Protein AF-A0A6C0BST0-F1 (afdb_monomer_lite)

Organism: NCBI:txid1070528

pLDDT: mean 83.52, std 11.61, range [51.31, 98.25]

Structure (mmCIF, N/CA/C/O backbone):
data_AF-A0A6C0BST0-F1
#
_entry.id   AF-A0A6C0BST0-F1
#
loop_
_atom_site.group_PDB
_atom_site.id
_atom_site.type_symbol
_atom_site.label_atom_id
_atom_site.label_alt_id
_atom_site.label_comp_id
_atom_site.label_asym_id
_atom_site.label_entity_id
_atom_site.label_seq_id
_atom_site.pdbx_PDB_ins_code
_atom_site.Cartn_x
_atom_site.Cartn_y
_atom_site.Cartn_z
_atom_site.occupancy
_atom_site.B_iso_or_equiv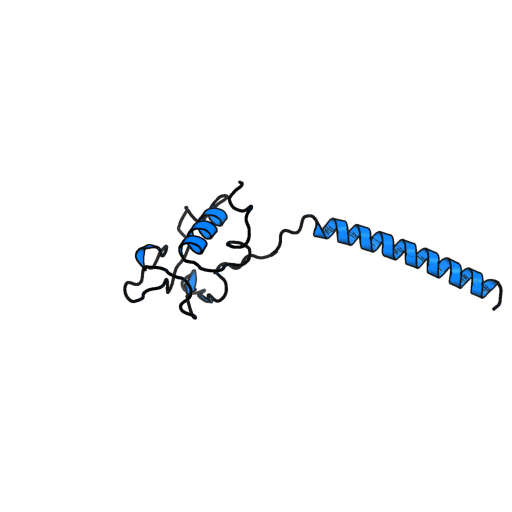
_atom_site.auth_seq_id
_atom_site.auth_comp_id
_atom_site.auth_asym_id
_atom_site.auth_atom_id
_atom_site.pdbx_PDB_model_num
ATOM 1 N N . MET A 1 1 ? -42.349 -12.231 40.648 1.00 60.19 1 MET A N 1
ATOM 2 C CA . MET A 1 1 ? -40.893 -12.020 40.811 1.00 60.19 1 MET A CA 1
ATOM 3 C C . MET A 1 1 ? -40.695 -11.201 42.071 1.00 60.19 1 MET A C 1
ATOM 5 O O . MET A 1 1 ? -41.381 -10.200 42.209 1.00 60.19 1 MET A O 1
ATOM 9 N N . ASP A 1 2 ? -39.825 -11.633 42.983 1.00 81.94 2 ASP A N 1
ATOM 10 C CA . ASP A 1 2 ? -39.526 -10.884 44.213 1.00 81.94 2 ASP A CA 1
ATOM 11 C C . ASP A 1 2 ? -38.920 -9.518 43.875 1.00 81.94 2 ASP A C 1
ATOM 13 O O . ASP A 1 2 ? -38.112 -9.423 42.946 1.00 81.94 2 ASP A O 1
ATOM 17 N N . SER A 1 3 ? -39.260 -8.476 44.640 1.00 83.69 3 SER A N 1
ATOM 18 C CA . SER A 1 3 ? -38.788 -7.100 44.408 1.00 83.69 3 SER A CA 1
ATOM 19 C C . SER A 1 3 ? -37.262 -7.013 44.288 1.00 83.69 3 SER A C 1
ATOM 21 O O . SER A 1 3 ? -36.746 -6.274 43.455 1.00 83.69 3 SER A O 1
ATOM 23 N N . PHE A 1 4 ? -36.537 -7.853 45.034 1.00 87.50 4 PHE A N 1
ATOM 24 C CA . PHE A 1 4 ? -35.082 -7.980 44.951 1.00 87.50 4 PHE A CA 1
ATOM 25 C C . PHE A 1 4 ? -34.589 -8.394 43.554 1.00 87.50 4 PHE A C 1
ATOM 27 O O . PHE A 1 4 ? -33.674 -7.783 43.006 1.00 87.50 4 PHE A O 1
ATOM 34 N N . LYS A 1 5 ? -35.222 -9.400 42.938 1.00 89.12 5 LYS A N 1
ATOM 35 C CA . LYS A 1 5 ? -34.829 -9.913 41.614 1.00 89.12 5 LYS A CA 1
ATOM 36 C C . LYS A 1 5 ? -35.079 -8.875 40.520 1.00 89.12 5 LYS A C 1
ATOM 38 O O . LYS A 1 5 ? -34.275 -8.752 39.602 1.00 89.12 5 LYS A O 1
ATOM 43 N N . TYR A 1 6 ? -36.164 -8.108 40.640 1.00 91.31 6 TYR A N 1
ATOM 44 C CA . TYR A 1 6 ? -36.491 -7.038 39.697 1.00 91.31 6 TYR A CA 1
ATOM 45 C C . TYR A 1 6 ? -35.477 -5.887 39.762 1.00 91.31 6 TYR A C 1
ATOM 47 O O . TYR A 1 6 ? -35.019 -5.417 38.724 1.00 91.31 6 TYR A O 1
ATOM 55 N N . SER A 1 7 ? -35.062 -5.481 40.968 1.00 92.31 7 SER A N 1
ATOM 56 C CA . SER A 1 7 ? -34.032 -4.451 41.144 1.00 92.31 7 SER A CA 1
ATOM 57 C C . SER A 1 7 ? -32.691 -4.857 40.534 1.00 92.31 7 SER A C 1
ATOM 59 O O . SER A 1 7 ? -32.078 -4.048 39.843 1.00 92.31 7 SER A O 1
ATOM 61 N N . VAL A 1 8 ? -32.260 -6.106 40.740 1.00 94.81 8 VAL A N 1
ATOM 62 C CA . VAL A 1 8 ? -31.001 -6.625 40.174 1.00 94.81 8 VAL A CA 1
ATOM 63 C C . VAL A 1 8 ? -31.066 -6.714 38.647 1.00 94.81 8 VAL A C 1
ATOM 65 O O . VAL A 1 8 ? -30.114 -6.347 37.964 1.00 94.81 8 VAL A O 1
ATOM 68 N N . LEU A 1 9 ? -32.195 -7.169 38.093 1.00 94.62 9 LEU A N 1
ATOM 69 C CA . LEU A 1 9 ? -32.375 -7.250 36.643 1.00 94.62 9 LEU A CA 1
ATOM 70 C C . LEU A 1 9 ? -32.339 -5.858 35.997 1.00 94.62 9 LEU A C 1
ATOM 72 O O . LEU A 1 9 ? -31.674 -5.663 34.982 1.00 94.62 9 LEU A O 1
ATOM 76 N N . TYR A 1 10 ? -33.020 -4.884 36.603 1.00 95.12 10 TYR A N 1
ATOM 77 C CA . TYR A 1 10 ? -33.060 -3.515 36.100 1.00 95.12 10 TYR A CA 1
ATOM 78 C C . TYR A 1 10 ? -31.674 -2.855 36.113 1.00 95.12 10 TYR A C 1
ATOM 80 O O . TYR A 1 10 ? -31.258 -2.280 35.107 1.00 95.12 10 TYR A O 1
ATOM 88 N N . THR A 1 11 ? -30.919 -2.977 37.211 1.00 96.19 11 THR A N 1
ATOM 89 C CA . THR A 1 11 ? -29.569 -2.397 37.296 1.00 96.19 11 THR A CA 1
ATOM 90 C C . THR A 1 11 ? -28.596 -3.050 36.319 1.00 96.19 11 THR A C 1
ATOM 92 O O . THR A 1 11 ? -27.818 -2.340 35.682 1.00 96.19 11 THR A O 1
ATOM 95 N N . ALA A 1 12 ? -28.671 -4.371 36.131 1.00 96.44 12 ALA A N 1
ATOM 96 C CA . ALA A 1 12 ? -27.843 -5.082 35.159 1.00 96.44 12 ALA A CA 1
ATOM 97 C C . ALA A 1 12 ? -28.075 -4.585 33.721 1.00 96.44 12 ALA A C 1
ATOM 99 O O . ALA A 1 12 ? -27.113 -4.371 32.984 1.00 96.44 12 ALA A O 1
ATOM 100 N N . ILE A 1 13 ? -29.333 -4.340 33.336 1.00 97.38 13 ILE A N 1
ATOM 101 C CA . ILE A 1 13 ? -29.678 -3.807 32.009 1.00 97.38 13 ILE A CA 1
ATOM 102 C C . ILE A 1 13 ? -29.108 -2.397 31.820 1.00 97.38 13 ILE A C 1
ATOM 104 O O . ILE A 1 13 ? -28.515 -2.110 30.783 1.00 97.38 13 ILE A O 1
ATOM 108 N N . VAL A 1 14 ? -29.236 -1.524 32.823 1.00 97.56 14 VAL A N 1
ATOM 109 C CA . VAL A 1 14 ? -28.701 -0.154 32.749 1.00 97.56 14 VAL A CA 1
ATOM 110 C C . VAL A 1 14 ? -27.178 -0.163 32.589 1.00 97.56 14 VAL A C 1
ATOM 112 O O . VAL A 1 14 ? -26.649 0.531 31.722 1.00 97.56 14 VAL A O 1
ATOM 115 N N . ILE A 1 15 ? -26.472 -0.984 33.373 1.00 97.31 15 ILE A N 1
ATOM 116 C CA . ILE A 1 15 ? -25.011 -1.121 33.280 1.00 97.31 15 ILE A CA 1
ATOM 117 C C . ILE A 1 15 ? -24.603 -1.645 31.899 1.00 97.31 15 ILE A C 1
ATOM 119 O O . ILE A 1 15 ? -23.666 -1.119 31.296 1.00 97.31 15 ILE A O 1
ATOM 123 N N . LEU A 1 16 ? -25.324 -2.637 31.372 1.00 97.56 16 LEU A N 1
ATOM 124 C CA . LEU A 1 16 ? -25.064 -3.190 30.046 1.00 97.56 16 LEU A CA 1
ATOM 125 C C . LEU A 1 16 ? -25.211 -2.129 28.947 1.00 97.56 16 LEU A C 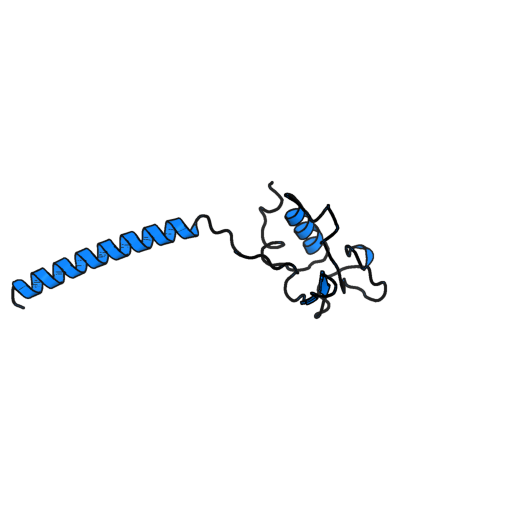1
ATOM 127 O O . LEU A 1 16 ? -24.342 -2.021 28.085 1.00 97.56 16 LEU A O 1
ATOM 131 N N . ILE A 1 17 ? -26.269 -1.314 28.993 1.00 98.25 17 ILE A N 1
ATOM 132 C CA . ILE A 1 17 ? -26.491 -0.236 28.017 1.00 98.25 17 ILE A CA 1
ATOM 133 C C . ILE A 1 17 ? -25.339 0.776 28.060 1.00 98.25 17 ILE A C 1
ATOM 135 O O . ILE A 1 17 ? -24.805 1.140 27.012 1.00 98.25 17 ILE A O 1
ATOM 139 N N . ILE A 1 18 ? -24.910 1.193 29.256 1.00 98.00 18 ILE A N 1
ATOM 140 C CA . ILE A 1 18 ? -23.790 2.132 29.419 1.00 98.00 18 ILE A CA 1
ATOM 141 C C . ILE A 1 18 ? -22.495 1.536 28.850 1.00 98.00 18 ILE A C 1
ATOM 143 O O . ILE A 1 18 ? -21.783 2.216 28.110 1.00 98.00 18 ILE A O 1
ATOM 147 N N . ALA A 1 19 ? -22.207 0.263 29.137 1.00 97.69 19 ALA A N 1
ATOM 148 C CA . ALA A 1 19 ? -21.019 -0.415 28.623 1.00 97.69 19 ALA A CA 1
ATOM 149 C C . ALA A 1 19 ? -21.001 -0.466 27.084 1.00 97.69 19 ALA A C 1
ATOM 151 O O . ALA A 1 19 ? -19.975 -0.167 26.471 1.00 97.69 19 ALA A O 1
ATOM 152 N N . LEU A 1 20 ? -22.138 -0.774 26.450 1.00 96.88 20 LEU A N 1
ATOM 153 C CA . LEU A 1 20 ? -22.251 -0.808 24.987 1.00 96.88 20 LEU A CA 1
ATOM 154 C C . LEU A 1 20 ? -22.047 0.572 24.351 1.00 96.88 20 LEU A C 1
ATOM 156 O O . LEU A 1 20 ? -21.388 0.669 23.316 1.00 96.88 20 LEU A O 1
ATOM 160 N N . ILE A 1 21 ? -22.557 1.641 24.974 1.00 97.62 21 ILE A N 1
ATOM 161 C CA . ILE A 1 21 ? -22.343 3.016 24.498 1.00 97.62 21 ILE A CA 1
ATOM 162 C C . ILE A 1 21 ? -20.851 3.361 24.521 1.00 97.62 21 ILE A C 1
ATOM 164 O O . ILE A 1 21 ? -20.327 3.859 23.525 1.00 97.62 21 ILE A O 1
ATOM 168 N N . VAL A 1 22 ? -20.150 3.063 25.621 1.00 97.06 22 VAL A N 1
ATOM 169 C CA . VAL A 1 22 ? -18.709 3.341 25.745 1.00 97.06 22 VAL A CA 1
ATOM 170 C C . VAL A 1 22 ? -17.913 2.581 24.684 1.00 97.06 22 VAL A C 1
ATOM 172 O O . VAL A 1 22 ? -17.128 3.196 23.966 1.00 97.06 22 VAL A O 1
ATOM 175 N N . ILE A 1 23 ? -18.161 1.277 24.522 1.00 96.44 23 ILE A N 1
ATOM 176 C CA . ILE A 1 23 ? -17.486 0.453 23.506 1.00 96.44 23 ILE A CA 1
ATOM 177 C C . ILE A 1 23 ? -17.750 1.002 22.096 1.00 96.44 23 ILE A C 1
ATOM 179 O O . ILE A 1 23 ? -16.820 1.130 21.300 1.00 96.44 23 ILE A O 1
ATOM 183 N N . GLY A 1 24 ? -18.996 1.382 21.793 1.00 94.94 24 GLY A N 1
ATOM 184 C CA . GLY A 1 24 ? -19.362 1.954 20.497 1.00 94.94 24 GLY A CA 1
ATOM 185 C C . GLY A 1 24 ? -18.625 3.261 20.190 1.00 94.94 24 GLY A C 1
ATOM 186 O O . GLY A 1 24 ? -18.128 3.447 19.077 1.00 94.94 24 GLY A O 1
ATOM 187 N N . LEU A 1 25 ? -18.495 4.149 21.180 1.00 93.81 25 LEU A N 1
ATOM 188 C CA . LEU A 1 25 ? -17.737 5.395 21.037 1.00 93.81 25 LEU A CA 1
ATOM 189 C C . LEU A 1 25 ? -16.235 5.136 20.861 1.00 93.81 25 LEU A C 1
ATOM 191 O O . LEU A 1 25 ? -15.608 5.765 20.006 1.00 93.81 25 LEU A O 1
ATOM 195 N N . SER A 1 26 ? -15.667 4.190 21.614 1.00 91.81 26 SER A N 1
ATOM 196 C CA . SER A 1 26 ? -14.258 3.806 21.487 1.00 91.81 26 SER A CA 1
ATOM 197 C C . SER A 1 26 ? -13.938 3.263 20.095 1.00 91.81 26 SER A C 1
ATOM 199 O O . SER A 1 26 ? -12.995 3.739 19.467 1.00 91.81 26 SER A O 1
ATOM 201 N N . ILE A 1 27 ? -14.756 2.346 19.567 1.00 90.38 27 ILE A N 1
ATOM 202 C CA . ILE A 1 27 ? -14.556 1.787 18.220 1.00 90.38 27 ILE A CA 1
ATOM 203 C C . ILE A 1 27 ? -14.674 2.882 17.158 1.00 90.38 27 ILE A C 1
ATOM 205 O O . ILE A 1 27 ? -13.827 2.963 16.271 1.00 90.38 27 ILE A O 1
ATOM 209 N N . ARG A 1 28 ? -15.677 3.767 17.261 1.00 87.75 28 ARG A N 1
ATOM 210 C CA . ARG A 1 28 ? -15.859 4.877 16.311 1.00 87.75 28 ARG A CA 1
ATOM 211 C C . ARG A 1 28 ? -14.635 5.796 16.246 1.00 87.75 28 ARG A C 1
ATOM 213 O O . ARG A 1 28 ? -14.284 6.258 15.163 1.00 87.75 28 ARG A O 1
ATOM 220 N N . SER A 1 29 ? -14.000 6.059 17.386 1.00 85.00 29 SER A N 1
ATOM 221 C CA . SER A 1 29 ? -12.778 6.868 17.460 1.00 85.00 29 SER A CA 1
ATOM 222 C C . SER A 1 29 ? -11.579 6.169 16.810 1.00 85.00 29 SER A C 1
ATOM 224 O O . SER A 1 29 ? -10.777 6.808 16.137 1.00 85.00 29 SER A O 1
ATOM 226 N N . SER A 1 30 ? -11.477 4.846 16.951 1.00 80.50 30 SER A N 1
ATOM 227 C CA . SER A 1 30 ? -10.359 4.070 16.402 1.00 80.50 30 SER A CA 1
ATOM 228 C C . SER A 1 30 ? -10.410 3.874 14.883 1.00 80.50 30 SER A C 1
ATOM 230 O O . SER A 1 3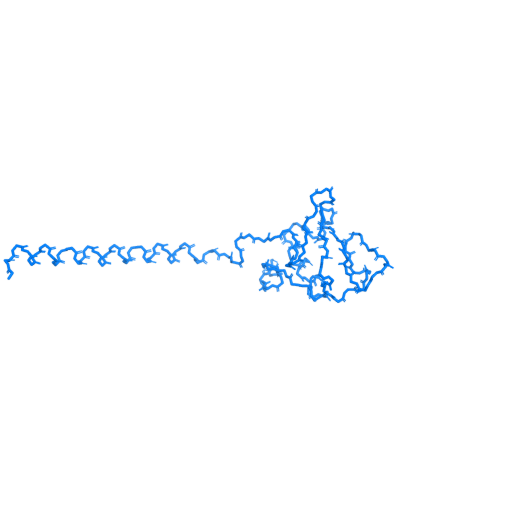0 ? -9.367 3.656 14.276 1.00 80.50 30 SER A O 1
ATOM 232 N N . ILE A 1 31 ? -11.589 3.947 14.255 1.00 77.19 31 ILE A N 1
ATOM 233 C CA . ILE A 1 31 ? -11.740 3.699 12.809 1.00 77.19 31 ILE A CA 1
ATOM 234 C C . ILE A 1 31 ? -11.641 4.959 11.936 1.00 77.19 31 ILE A C 1
ATOM 236 O O . ILE A 1 31 ? -11.443 4.834 10.733 1.00 77.19 31 ILE A O 1
ATOM 240 N N . SER A 1 32 ? -11.773 6.170 12.493 1.00 66.31 32 SER A N 1
ATOM 241 C CA . SER A 1 32 ? -11.842 7.408 11.690 1.00 66.31 32 SER A CA 1
ATOM 242 C C . SER A 1 32 ? -10.506 7.830 11.068 1.00 66.31 32 SER A C 1
ATOM 244 O O . SER A 1 32 ? -10.491 8.546 10.071 1.00 66.31 32 SER A O 1
ATOM 246 N N . SER A 1 33 ? -9.388 7.384 11.638 1.00 65.56 33 SER A N 1
ATOM 247 C CA . SER A 1 33 ? -8.031 7.668 11.158 1.00 65.56 33 SER A CA 1
ATOM 248 C C . SER A 1 33 ? -7.394 6.496 10.405 1.00 65.56 33 SER A C 1
ATOM 250 O O . SER A 1 33 ? -6.308 6.642 9.840 1.00 65.56 33 SER A O 1
ATOM 252 N N . ALA A 1 34 ? -8.058 5.339 10.370 1.00 66.06 34 ALA A N 1
ATOM 253 C CA . ALA A 1 34 ? -7.557 4.153 9.695 1.00 66.06 34 ALA A CA 1
ATOM 254 C C . ALA A 1 34 ? -7.802 4.269 8.182 1.00 66.06 34 ALA A C 1
ATOM 256 O O . ALA A 1 34 ? -8.886 3.966 7.686 1.00 66.06 34 ALA A O 1
ATOM 257 N N . LYS A 1 35 ? -6.786 4.718 7.437 1.00 71.81 35 LYS A N 1
ATOM 258 C CA . LYS A 1 35 ? -6.799 4.675 5.969 1.00 71.81 35 LYS A CA 1
ATOM 259 C C . LYS A 1 35 ? -6.680 3.220 5.514 1.00 71.81 35 LYS A C 1
ATOM 261 O O . LYS A 1 35 ? -5.743 2.527 5.904 1.00 71.81 35 LYS A O 1
ATOM 266 N N . TRP A 1 36 ? -7.644 2.761 4.721 1.00 70.12 36 TRP A N 1
ATOM 267 C CA . TRP A 1 36 ? -7.661 1.407 4.173 1.00 70.12 36 TRP A CA 1
ATOM 268 C C . TRP A 1 36 ? -7.069 1.393 2.751 1.00 70.12 36 TRP A C 1
ATOM 270 O O . TRP A 1 36 ? -7.350 2.328 1.996 1.00 70.12 36 TRP A O 1
ATOM 280 N N . PRO A 1 37 ? -6.287 0.363 2.372 1.00 79.81 37 PRO A N 1
ATOM 281 C CA . PRO A 1 37 ? -5.833 -0.762 3.192 1.00 79.81 37 PRO A CA 1
ATOM 282 C C . PRO A 1 37 ? -4.708 -0.364 4.173 1.00 79.81 37 PRO A C 1
ATOM 284 O O . PRO A 1 37 ? -3.878 0.490 3.855 1.00 79.81 37 PRO A O 1
ATOM 287 N N . PRO A 1 38 ? -4.649 -0.978 5.375 1.00 77.06 38 PRO A N 1
ATOM 288 C CA . PRO A 1 38 ? -3.648 -0.644 6.397 1.00 77.06 38 PRO A CA 1
ATOM 289 C C . PRO A 1 38 ? -2.222 -1.036 5.989 1.00 77.06 38 PRO A C 1
ATOM 291 O O . PRO A 1 38 ? -1.251 -0.472 6.491 1.00 77.06 38 PRO A O 1
ATOM 294 N N . VAL A 1 39 ? -2.094 -2.006 5.083 1.00 82.06 39 VAL A N 1
ATOM 295 C CA . VAL A 1 39 ? -0.828 -2.447 4.507 1.00 82.06 39 VAL A CA 1
ATOM 296 C C . VAL A 1 39 ? -0.997 -2.454 2.999 1.00 82.06 39 VAL A C 1
ATOM 298 O O . VAL A 1 39 ? -1.921 -3.070 2.480 1.00 82.06 39 VAL A O 1
ATOM 301 N N . ILE A 1 40 ? -0.095 -1.763 2.313 1.00 86.81 40 ILE A N 1
ATOM 302 C CA . ILE A 1 40 ? -0.025 -1.746 0.856 1.00 86.81 40 ILE A CA 1
ATOM 303 C C . ILE A 1 40 ? 1.061 -2.741 0.467 1.00 86.81 40 ILE A C 1
ATOM 305 O O . ILE A 1 40 ? 2.189 -2.641 0.959 1.00 86.81 40 ILE A O 1
ATOM 309 N N . ALA A 1 41 ? 0.725 -3.709 -0.383 1.00 89.44 41 ALA A N 1
ATOM 310 C CA . ALA A 1 41 ? 1.691 -4.687 -0.863 1.00 89.44 41 ALA A CA 1
ATOM 311 C C . ALA A 1 41 ? 2.810 -4.006 -1.669 1.00 89.44 41 ALA A C 1
ATOM 313 O O . ALA A 1 41 ? 2.584 -2.995 -2.335 1.00 89.44 41 ALA A O 1
ATOM 314 N N . SER A 1 42 ? 4.019 -4.573 -1.639 1.00 90.19 42 SER A N 1
ATOM 315 C CA . SER A 1 42 ? 5.157 -4.064 -2.422 1.00 90.19 42 SER A CA 1
ATOM 316 C C . SER A 1 42 ? 4.941 -4.176 -3.932 1.00 90.19 42 SER A C 1
ATOM 318 O O . SER A 1 42 ? 5.525 -3.394 -4.682 1.00 90.19 42 SER A O 1
ATOM 320 N N . CYS A 1 43 ? 4.108 -5.131 -4.352 1.00 92.19 43 CYS A N 1
ATOM 321 C CA . CYS A 1 43 ? 3.742 -5.383 -5.739 1.00 92.19 43 CYS A CA 1
ATOM 322 C C . CYS A 1 43 ? 2.244 -5.161 -5.979 1.00 92.19 43 CYS A C 1
ATOM 324 O O . CYS A 1 43 ? 1.472 -5.228 -5.020 1.00 92.19 43 CYS A O 1
ATOM 326 N N . PRO A 1 44 ? 1.841 -4.957 -7.244 1.00 92.12 44 PRO A N 1
ATOM 327 C CA . PRO A 1 44 ? 0.443 -4.880 -7.636 1.00 92.12 44 PRO A CA 1
ATOM 328 C C . PRO A 1 44 ? -0.331 -6.174 -7.366 1.00 92.12 44 PRO A C 1
ATOM 330 O O . PRO A 1 44 ? 0.243 -7.234 -7.098 1.00 92.12 44 PRO A O 1
ATOM 333 N N . ASP A 1 45 ? -1.653 -6.093 -7.465 1.00 91.56 45 ASP A N 1
ATOM 334 C CA . ASP A 1 45 ? -2.529 -7.220 -7.171 1.00 91.56 45 ASP A CA 1
ATOM 335 C C . ASP A 1 45 ? -2.293 -8.344 -8.181 1.00 91.56 45 ASP A C 1
ATOM 337 O O . ASP A 1 45 ? -2.233 -8.103 -9.386 1.00 91.56 45 ASP A O 1
ATOM 341 N N . PHE A 1 46 ? -2.178 -9.580 -7.686 1.00 91.19 46 PHE A N 1
ATOM 342 C CA . PHE A 1 46 ? -1.876 -10.782 -8.480 1.00 91.19 46 PHE A CA 1
ATOM 343 C C . PHE A 1 46 ? -0.478 -10.824 -9.118 1.00 91.19 46 PHE A C 1
ATOM 345 O O . PHE A 1 46 ? -0.213 -11.680 -9.966 1.00 91.19 46 PHE A O 1
ATOM 352 N N . TRP A 1 47 ? 0.436 -9.963 -8.672 1.00 92.06 47 TRP A N 1
ATOM 353 C CA . TRP A 1 47 ? 1.860 -10.067 -8.975 1.00 92.06 47 TRP A CA 1
ATOM 354 C C . TRP A 1 47 ? 2.593 -10.810 -7.863 1.00 92.06 47 TRP A C 1
ATOM 356 O O . TRP A 1 47 ? 2.231 -10.738 -6.688 1.00 92.06 47 TRP A O 1
ATOM 366 N N . ARG A 1 48 ? 3.662 -11.520 -8.225 1.00 92.81 48 ARG A N 1
ATOM 367 C CA . ARG A 1 48 ? 4.499 -12.244 -7.266 1.00 92.81 48 ARG A CA 1
ATOM 368 C C . ARG A 1 48 ? 5.750 -11.436 -6.950 1.00 92.81 48 ARG A C 1
ATOM 370 O O . ARG A 1 48 ? 6.487 -11.075 -7.861 1.00 92.81 48 ARG A O 1
ATOM 377 N N . PHE A 1 49 ? 6.023 -11.207 -5.669 1.00 92.19 49 PHE A N 1
ATOM 378 C CA . PHE A 1 49 ? 7.313 -10.666 -5.247 1.00 92.19 49 PHE A CA 1
ATOM 379 C C . PHE A 1 49 ? 8.379 -11.769 -5.269 1.00 92.19 49 PHE A C 1
ATOM 381 O O . PHE A 1 49 ? 8.163 -12.864 -4.745 1.00 92.19 49 PHE A O 1
ATOM 388 N N . ASP A 1 50 ? 9.512 -11.486 -5.901 1.00 91.19 50 ASP A N 1
ATOM 389 C CA . ASP A 1 50 ? 10.701 -12.332 -5.907 1.00 91.19 50 ASP A CA 1
ATOM 390 C C . ASP A 1 50 ? 11.753 -11.726 -4.974 1.00 91.19 50 ASP A C 1
ATOM 392 O O . ASP A 1 50 ? 12.379 -10.717 -5.303 1.00 91.19 50 ASP A O 1
ATOM 396 N N . ASP A 1 51 ? 11.963 -12.363 -3.820 1.00 88.31 51 ASP A N 1
ATOM 397 C CA . ASP A 1 51 ? 12.908 -11.914 -2.793 1.00 88.31 51 ASP A CA 1
ATOM 398 C C . ASP A 1 51 ? 14.366 -11.890 -3.277 1.00 88.31 51 ASP A C 1
ATOM 400 O O . ASP A 1 51 ? 15.164 -11.085 -2.794 1.00 88.31 51 ASP A O 1
ATOM 404 N N . GLN A 1 52 ? 14.740 -12.748 -4.236 1.00 86.94 52 GLN A N 1
ATOM 405 C CA . GLN A 1 52 ? 16.126 -12.838 -4.711 1.00 86.94 52 GLN A CA 1
ATOM 406 C C . GLN A 1 52 ? 16.507 -11.620 -5.545 1.00 86.94 52 GLN A C 1
ATOM 408 O O . GLN A 1 52 ? 17.619 -11.102 -5.442 1.00 86.94 52 GLN A O 1
ATOM 413 N N . THR A 1 53 ? 15.572 -11.164 -6.375 1.00 83.88 53 THR A N 1
ATOM 414 C CA . THR A 1 53 ? 15.784 -10.048 -7.301 1.00 83.88 53 THR A CA 1
ATOM 415 C C . THR A 1 53 ? 15.076 -8.765 -6.869 1.00 83.88 53 THR A C 1
ATOM 417 O O . THR A 1 53 ? 15.196 -7.756 -7.560 1.00 83.88 53 THR A O 1
ATOM 420 N N . ARG A 1 54 ? 14.358 -8.806 -5.736 1.00 87.19 54 ARG A N 1
ATOM 421 C CA . ARG A 1 54 ? 13.573 -7.712 -5.140 1.00 87.19 54 ARG A CA 1
ATOM 422 C C . ARG A 1 54 ? 12.691 -7.019 -6.172 1.00 87.19 54 ARG A C 1
ATOM 424 O O . ARG A 1 54 ? 12.732 -5.805 -6.385 1.00 87.19 54 ARG A O 1
ATOM 431 N N . SER A 1 55 ? 11.923 -7.835 -6.875 1.00 89.44 55 SER A N 1
ATOM 432 C CA . SER A 1 55 ? 11.151 -7.410 -8.036 1.00 89.44 55 SER A CA 1
ATOM 433 C C . SER A 1 55 ? 9.764 -8.029 -8.033 1.00 89.44 55 SER A C 1
ATOM 435 O O . SER A 1 55 ? 9.505 -9.028 -7.360 1.00 89.44 55 SER A O 1
ATOM 437 N N . CYS A 1 56 ? 8.871 -7.414 -8.792 1.00 90.94 56 CYS A N 1
ATOM 438 C CA . CYS A 1 56 ? 7.529 -7.907 -9.026 1.00 90.94 56 CYS A CA 1
ATOM 439 C C . CYS A 1 56 ? 7.510 -8.655 -10.353 1.00 90.94 56 CYS A C 1
ATOM 441 O O . CYS A 1 56 ? 7.949 -8.110 -11.361 1.00 90.94 56 CYS A O 1
ATOM 443 N N . VAL A 1 57 ? 7.001 -9.883 -10.342 1.00 89.56 57 VAL A N 1
ATOM 444 C CA . VAL A 1 57 ? 6.855 -10.750 -11.513 1.00 89.56 57 VAL A CA 1
ATOM 445 C C . VAL A 1 57 ? 5.376 -10.893 -11.852 1.00 89.56 57 VAL A C 1
ATOM 447 O O . VAL A 1 57 ? 4.555 -11.209 -10.983 1.00 89.56 57 VAL A O 1
ATOM 450 N N . ASN A 1 58 ? 5.050 -10.674 -13.117 1.00 88.56 58 ASN A N 1
ATOM 451 C CA . ASN A 1 58 ? 3.718 -10.807 -13.671 1.00 88.56 58 ASN A CA 1
ATOM 452 C C . ASN A 1 58 ? 3.455 -12.274 -13.989 1.00 88.56 58 ASN A C 1
ATOM 454 O O . ASN A 1 58 ? 3.883 -12.800 -15.007 1.00 88.56 58 ASN A O 1
ATOM 458 N N . VAL A 1 59 ? 2.789 -12.970 -13.075 1.00 87.56 59 VAL A N 1
ATOM 459 C CA . VAL A 1 59 ? 2.501 -14.403 -13.242 1.00 87.56 59 VAL A CA 1
ATOM 460 C C . VAL A 1 59 ? 1.196 -14.660 -14.002 1.00 87.56 59 VAL A C 1
ATOM 462 O O . VAL A 1 59 ? 0.833 -15.814 -14.197 1.00 87.56 59 VAL A O 1
ATOM 465 N N . ASN A 1 60 ? 0.480 -13.597 -14.383 1.00 86.44 60 ASN A N 1
ATOM 466 C CA . ASN A 1 60 ? -0.869 -13.650 -14.952 1.00 86.44 60 ASN A CA 1
ATOM 467 C C . ASN A 1 60 ? -1.027 -12.776 -16.215 1.00 86.44 60 ASN A C 1
ATOM 469 O O . ASN A 1 60 ? -2.161 -12.507 -16.604 1.00 86.44 60 ASN A O 1
ATOM 473 N N . ASP A 1 61 ? 0.071 -12.293 -16.809 1.00 83.75 61 ASP A N 1
ATOM 474 C CA . ASP A 1 61 ? 0.078 -11.437 -18.010 1.00 83.75 61 ASP A CA 1
ATOM 475 C C . ASP A 1 61 ? -0.881 -10.230 -17.918 1.00 83.75 61 ASP A C 1
ATOM 477 O O . ASP A 1 61 ? -1.642 -9.915 -18.833 1.00 83.75 61 ASP A O 1
ATOM 481 N N . LEU A 1 62 ? -0.884 -9.559 -16.762 1.00 84.31 62 LEU A N 1
ATOM 482 C CA . LEU A 1 62 ? -1.773 -8.433 -16.473 1.00 84.31 62 LEU A CA 1
ATOM 483 C C . LEU A 1 62 ? -1.239 -7.104 -17.021 1.00 84.31 62 LEU A C 1
ATOM 485 O O . LEU A 1 62 ? -0.039 -6.830 -16.965 1.00 84.31 62 LEU A O 1
ATOM 489 N N . GLY A 1 63 ? -2.163 -6.231 -17.424 1.00 79.69 63 GLY A N 1
ATOM 490 C CA . GLY A 1 63 ? -1.877 -4.876 -17.899 1.00 79.69 63 GLY A CA 1
ATOM 491 C C . GLY A 1 63 ? -1.732 -4.770 -19.420 1.00 79.69 63 GLY A C 1
ATOM 492 O O . GLY A 1 63 ? -1.711 -5.763 -20.136 1.00 79.69 63 GLY A O 1
ATOM 493 N N . ASN A 1 64 ? -1.647 -3.535 -19.910 1.00 72.81 64 ASN A N 1
ATOM 494 C CA . ASN A 1 64 ? -1.651 -3.169 -21.330 1.00 72.81 64 ASN A CA 1
ATOM 495 C C . ASN A 1 64 ? -0.318 -2.521 -21.757 1.00 72.81 64 ASN A C 1
ATOM 497 O O . ASN A 1 64 ? -0.311 -1.482 -22.417 1.00 72.81 64 ASN A O 1
ATOM 501 N N . ALA A 1 65 ? 0.820 -3.059 -21.320 1.00 61.97 65 ALA A N 1
ATOM 502 C CA . ALA A 1 65 ? 2.100 -2.359 -21.439 1.00 61.97 65 ALA A CA 1
ATOM 503 C C . ALA A 1 65 ? 2.920 -2.781 -22.663 1.00 61.97 65 ALA A C 1
ATOM 505 O O . ALA A 1 65 ? 3.406 -3.900 -22.708 1.00 61.97 65 ALA A O 1
ATOM 506 N N . SER A 1 66 ? 3.244 -1.855 -23.572 1.00 58.31 66 SER A N 1
ATOM 507 C CA . SER A 1 66 ? 4.472 -2.022 -24.364 1.00 58.31 66 SER A CA 1
ATOM 508 C C . SER A 1 66 ? 5.672 -2.011 -23.407 1.00 58.31 66 SER A C 1
ATOM 510 O O . SER A 1 66 ? 5.753 -1.090 -22.587 1.00 58.31 66 SER A O 1
ATOM 512 N N . ASP A 1 67 ? 6.609 -2.958 -23.529 1.00 59.59 67 ASP A N 1
ATOM 513 C CA . ASP A 1 67 ? 7.785 -3.133 -22.645 1.00 59.59 67 ASP A CA 1
ATOM 514 C C . ASP A 1 67 ? 8.539 -1.839 -22.291 1.00 59.59 67 ASP A C 1
ATOM 516 O O . ASP A 1 67 ? 9.181 -1.736 -21.248 1.00 59.59 67 ASP A O 1
ATOM 520 N N . THR A 1 68 ? 8.458 -0.817 -23.143 1.00 60.91 68 THR A N 1
ATOM 521 C CA . THR A 1 68 ? 9.131 0.477 -22.981 1.00 60.91 68 THR A CA 1
ATOM 522 C C . THR A 1 68 ? 8.675 1.282 -21.756 1.00 60.91 68 THR A C 1
ATOM 524 O O . THR A 1 68 ? 9.405 2.166 -21.317 1.00 60.91 68 THR A O 1
ATOM 527 N N . ALA A 1 69 ? 7.498 0.993 -21.190 1.00 69.94 69 ALA A N 1
ATOM 528 C CA . ALA A 1 69 ? 6.960 1.676 -20.008 1.00 69.94 69 ALA A CA 1
ATOM 529 C C . ALA A 1 69 ? 7.281 0.961 -18.674 1.00 69.94 69 ALA A C 1
ATOM 531 O O . ALA A 1 69 ? 6.878 1.428 -17.606 1.00 69.94 69 ALA A O 1
ATOM 532 N N . CYS A 1 70 ? 8.008 -0.163 -18.713 1.00 74.38 70 CYS A N 1
ATOM 533 C CA . CYS A 1 70 ? 8.404 -0.919 -17.525 1.00 74.38 70 CYS A CA 1
ATOM 534 C C . CYS A 1 70 ? 9.658 -0.340 -16.856 1.00 74.38 70 CYS A C 1
ATOM 536 O O . CYS A 1 70 ? 10.730 -0.315 -17.469 1.00 74.38 70 CYS A O 1
ATOM 538 N N . PRO A 1 71 ? 9.571 0.095 -15.589 1.00 70.81 71 PRO A N 1
ATOM 539 C CA . PRO A 1 71 ? 10.712 0.618 -14.860 1.00 70.81 71 PRO A CA 1
ATOM 540 C C . PRO A 1 71 ? 11.633 -0.524 -14.445 1.00 70.81 71 PRO A C 1
ATOM 542 O O . PRO A 1 71 ? 11.233 -1.386 -13.671 1.00 70.81 71 PRO A O 1
ATOM 545 N N . MET A 1 72 ? 12.877 -0.475 -14.930 1.00 64.88 72 MET A N 1
ATOM 546 C CA . MET A 1 72 ? 13.943 -1.446 -14.665 1.00 64.88 72 MET A CA 1
ATOM 547 C C . MET A 1 72 ? 13.519 -2.888 -15.008 1.00 64.88 72 MET A C 1
ATOM 549 O O . MET A 1 72 ? 12.764 -3.501 -14.267 1.00 64.88 72 MET A O 1
ATOM 553 N N . TYR A 1 73 ? 14.085 -3.440 -16.088 1.00 61.31 73 TYR A N 1
ATOM 554 C CA . TYR A 1 73 ? 13.759 -4.729 -16.744 1.00 61.31 73 TYR A CA 1
ATOM 555 C C . TYR A 1 73 ? 12.686 -4.692 -17.860 1.00 61.31 73 TYR A C 1
ATOM 557 O O . TYR A 1 73 ? 11.763 -5.499 -17.840 1.00 61.31 73 TYR A O 1
ATOM 565 N N . PRO A 1 74 ? 12.830 -3.846 -18.902 1.00 58.09 74 PRO A N 1
ATOM 566 C CA . PRO A 1 74 ? 12.086 -4.037 -20.146 1.00 58.09 74 PRO A CA 1
ATOM 567 C C . PRO A 1 74 ? 12.586 -5.318 -20.840 1.00 58.09 74 PRO A C 1
ATOM 569 O O . PRO A 1 74 ? 13.629 -5.318 -21.498 1.00 58.09 74 PRO A O 1
ATOM 572 N N . THR A 1 75 ? 11.905 -6.446 -20.662 1.00 52.78 75 THR A N 1
ATOM 573 C CA . THR A 1 75 ? 12.195 -7.666 -21.423 1.00 52.78 75 THR A CA 1
ATOM 574 C C . THR A 1 75 ? 11.492 -7.583 -22.763 1.00 52.78 75 THR A C 1
ATOM 576 O O . THR A 1 75 ? 10.307 -7.840 -22.806 1.00 52.78 75 THR A O 1
ATOM 579 N N . SER A 1 76 ? 12.233 -7.298 -23.841 1.00 51.31 76 SER A N 1
ATOM 580 C CA . SER A 1 76 ? 11.762 -7.054 -25.225 1.00 51.31 76 SER A CA 1
ATOM 581 C C . SER A 1 76 ? 11.014 -8.207 -25.927 1.00 51.31 76 SER A C 1
ATOM 583 O O . SER A 1 76 ? 11.078 -8.324 -27.153 1.00 51.31 76 SER A O 1
ATOM 585 N N . THR A 1 77 ? 10.436 -9.141 -25.178 1.00 53.25 77 THR A N 1
ATOM 586 C CA . THR A 1 77 ? 9.931 -10.422 -25.687 1.00 53.25 77 THR A CA 1
ATOM 587 C C . THR A 1 77 ? 8.406 -10.514 -25.602 1.00 53.25 77 THR A C 1
ATOM 589 O O . THR A 1 77 ? 7.836 -11.374 -26.271 1.00 53.25 77 THR A O 1
ATOM 592 N N . TYR A 1 78 ? 7.732 -9.625 -24.858 1.00 52.66 78 TYR A N 1
ATOM 593 C CA . TYR A 1 78 ? 6.296 -9.727 -24.591 1.00 52.66 78 TYR A CA 1
ATOM 594 C C . TYR A 1 78 ? 5.564 -8.388 -24.762 1.00 52.66 78 TYR A C 1
ATOM 596 O O . TYR A 1 78 ? 6.149 -7.323 -24.905 1.00 52.66 78 TYR A O 1
ATOM 604 N N . SER A 1 79 ? 4.236 -8.445 -24.844 1.00 59.66 79 SER A N 1
ATOM 605 C CA . SER A 1 79 ? 3.365 -7.271 -24.995 1.00 59.66 79 SER A CA 1
ATOM 606 C C . SER A 1 79 ? 2.903 -6.695 -23.655 1.00 59.66 79 SER A C 1
ATOM 608 O O . SER A 1 79 ? 1.929 -5.944 -23.632 1.00 59.66 79 SER A O 1
ATOM 610 N N . THR A 1 80 ? 3.519 -7.126 -22.553 1.00 68.19 80 THR A N 1
ATOM 611 C CA . THR A 1 80 ? 3.164 -6.785 -21.175 1.00 68.19 80 THR A CA 1
ATOM 612 C C . THR A 1 80 ? 4.410 -6.742 -20.311 1.00 68.19 80 THR A C 1
ATOM 614 O O . THR A 1 80 ? 5.412 -7.383 -20.595 1.00 68.19 80 THR A O 1
ATOM 617 N N . CYS A 1 81 ? 4.321 -6.013 -19.204 1.00 78.19 81 CYS A N 1
ATOM 618 C CA . CYS A 1 81 ? 5.405 -5.928 -18.247 1.00 78.19 81 CYS A CA 1
ATOM 619 C C . CYS A 1 81 ? 5.562 -7.254 -17.495 1.00 78.19 81 CYS A C 1
ATOM 621 O O . CYS A 1 81 ? 4.744 -7.545 -16.628 1.00 78.19 81 CYS A O 1
ATOM 623 N N . ASP A 1 82 ? 6.581 -8.055 -17.801 1.00 81.50 82 ASP A N 1
ATOM 624 C CA . ASP A 1 82 ? 6.777 -9.352 -17.130 1.00 81.50 82 ASP A CA 1
ATOM 625 C C . ASP A 1 82 ? 7.388 -9.210 -15.743 1.00 81.50 82 ASP A C 1
ATOM 627 O O . ASP A 1 82 ? 7.129 -9.998 -14.830 1.00 81.50 82 ASP A O 1
ATOM 631 N N . LYS A 1 83 ? 8.280 -8.233 -15.595 1.00 84.25 83 LYS A N 1
ATOM 632 C CA . LYS A 1 83 ? 9.093 -8.070 -14.402 1.00 84.25 83 LYS A CA 1
ATOM 633 C C . LYS A 1 83 ? 9.533 -6.625 -14.256 1.00 84.25 83 LYS A C 1
ATOM 635 O O . LYS A 1 83 ? 10.007 -6.031 -15.213 1.00 84.25 83 LYS A O 1
ATOM 640 N N . PHE A 1 84 ? 9.425 -6.072 -13.053 1.00 86.62 84 PHE A N 1
ATOM 641 C CA . PHE A 1 84 ? 9.920 -4.723 -12.774 1.00 86.62 84 PHE A CA 1
ATOM 642 C C . PHE A 1 84 ? 10.373 -4.571 -11.317 1.00 86.62 84 PHE A C 1
ATOM 644 O O . PHE A 1 84 ? 10.019 -5.375 -10.449 1.00 86.62 84 PHE A O 1
ATOM 651 N N . SER A 1 85 ? 11.140 -3.518 -11.021 1.00 87.12 85 SER A N 1
ATOM 652 C CA . SER A 1 85 ? 11.464 -3.128 -9.641 1.00 87.12 85 SER A CA 1
ATOM 653 C C . SER A 1 85 ? 11.554 -1.609 -9.478 1.00 87.12 85 SER A C 1
ATOM 655 O O . SER A 1 85 ? 12.093 -0.912 -10.332 1.00 87.12 85 SER A O 1
ATOM 657 N N . PHE A 1 86 ? 11.066 -1.107 -8.340 1.00 86.12 86 PHE A N 1
ATOM 658 C CA . PHE A 1 86 ? 11.107 0.315 -7.970 1.00 86.12 86 PHE A CA 1
ATOM 659 C C . PHE A 1 86 ? 12.244 0.676 -7.003 1.00 86.12 86 PHE A C 1
ATOM 661 O O . PHE A 1 86 ? 12.393 1.839 -6.645 1.00 86.12 86 PHE A O 1
ATOM 668 N N . GLU A 1 87 ? 13.010 -0.302 -6.515 1.00 80.50 87 GLU A N 1
ATOM 669 C CA . GLU A 1 87 ? 13.840 -0.147 -5.310 1.00 80.50 87 GLU A CA 1
ATOM 670 C C . GLU A 1 87 ? 14.971 0.884 -5.447 1.00 80.50 87 GLU A C 1
ATOM 672 O O . GLU A 1 87 ? 15.374 1.495 -4.461 1.00 80.50 87 GLU A O 1
ATOM 677 N N . ASN A 1 88 ? 15.442 1.118 -6.672 1.00 78.81 88 ASN A N 1
ATOM 678 C CA . ASN A 1 88 ? 16.533 2.051 -6.964 1.00 78.81 88 ASN A CA 1
ATOM 679 C C . ASN A 1 88 ? 16.090 3.252 -7.806 1.00 78.81 88 ASN A C 1
ATOM 681 O O . ASN A 1 88 ? 16.937 4.026 -8.250 1.00 78.81 88 ASN A O 1
ATOM 685 N N . ASP A 1 89 ? 14.788 3.403 -8.053 1.00 82.69 89 ASP A N 1
ATOM 686 C CA . ASP A 1 89 ? 14.277 4.520 -8.834 1.00 82.69 89 ASP A CA 1
ATOM 687 C C . ASP A 1 89 ? 13.767 5.624 -7.892 1.00 82.69 89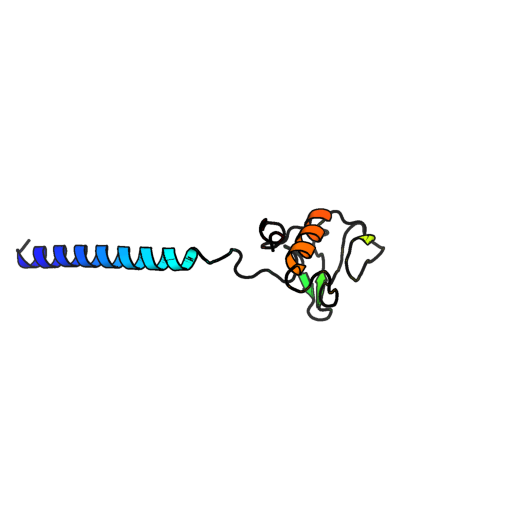 ASP A C 1
ATOM 689 O O . ASP A 1 89 ? 12.726 5.458 -7.238 1.00 82.69 89 ASP A O 1
ATOM 693 N N . PRO A 1 90 ? 14.474 6.770 -7.806 1.00 84.06 90 PRO A N 1
ATOM 694 C CA . PRO A 1 90 ? 14.090 7.851 -6.913 1.00 84.06 90 PRO A CA 1
ATOM 695 C C . PRO A 1 90 ? 12.692 8.402 -7.226 1.00 84.06 90 PRO A C 1
ATOM 697 O O . PRO A 1 90 ? 12.030 8.879 -6.304 1.00 84.06 90 PRO A O 1
ATOM 700 N N . LYS A 1 91 ? 12.203 8.277 -8.471 1.00 85.50 91 LYS A N 1
ATOM 701 C CA . LYS A 1 91 ? 10.867 8.724 -8.895 1.00 85.50 91 LYS A CA 1
ATOM 702 C C . LYS A 1 91 ? 9.746 8.024 -8.124 1.00 85.50 91 LYS A C 1
ATOM 704 O O . LYS A 1 91 ? 8.737 8.643 -7.804 1.00 85.50 91 LYS A O 1
ATOM 709 N N . PHE A 1 92 ? 9.932 6.749 -7.792 1.00 87.06 92 PHE A N 1
ATOM 710 C CA . PHE A 1 92 ? 8.931 5.922 -7.107 1.00 87.06 92 PHE A CA 1
ATOM 711 C C . PHE A 1 92 ? 9.175 5.821 -5.593 1.00 87.06 92 PHE A C 1
ATOM 713 O O . PHE A 1 92 ? 8.557 5.003 -4.901 1.00 87.06 92 PHE A O 1
ATOM 720 N N . SER A 1 93 ? 10.061 6.672 -5.072 1.00 83.88 93 SER A N 1
ATOM 721 C CA . SER A 1 93 ? 10.444 6.755 -3.665 1.00 83.88 93 SER A CA 1
ATOM 722 C C . SER A 1 93 ? 9.994 8.084 -3.032 1.00 83.88 93 SER A C 1
ATOM 724 O O . SER A 1 93 ? 9.599 9.024 -3.722 1.00 83.88 93 SER A O 1
ATOM 726 N N . GLY A 1 94 ? 10.028 8.177 -1.700 1.00 81.94 94 GLY A N 1
ATOM 727 C CA . GLY A 1 94 ? 9.694 9.411 -0.977 1.00 81.94 94 GLY A CA 1
ATOM 728 C C . GLY A 1 94 ? 8.197 9.759 -0.948 1.00 81.94 94 GLY A C 1
ATOM 729 O O . GLY A 1 94 ? 7.342 8.899 -1.161 1.00 81.94 94 GLY A O 1
ATOM 730 N N . ALA A 1 95 ? 7.883 11.026 -0.645 1.00 80.31 95 ALA A N 1
ATOM 731 C CA . ALA A 1 95 ? 6.512 11.507 -0.421 1.00 80.31 95 ALA A CA 1
ATOM 732 C C . ALA A 1 95 ? 5.599 11.314 -1.647 1.00 80.31 95 ALA A C 1
ATOM 734 O O . ALA A 1 95 ? 4.474 10.841 -1.506 1.00 80.31 95 ALA A O 1
ATOM 735 N N . ASN A 1 96 ? 6.126 11.575 -2.847 1.00 84.75 96 ASN A N 1
ATOM 736 C CA . ASN A 1 96 ? 5.385 11.457 -4.107 1.00 84.75 96 ASN A CA 1
ATOM 737 C C . ASN A 1 96 ? 5.510 10.073 -4.759 1.00 84.75 96 ASN A C 1
ATOM 739 O O . ASN A 1 96 ? 4.836 9.798 -5.749 1.00 84.75 96 ASN A O 1
ATOM 743 N N . GLY A 1 97 ? 6.323 9.169 -4.201 1.00 88.44 97 GLY A N 1
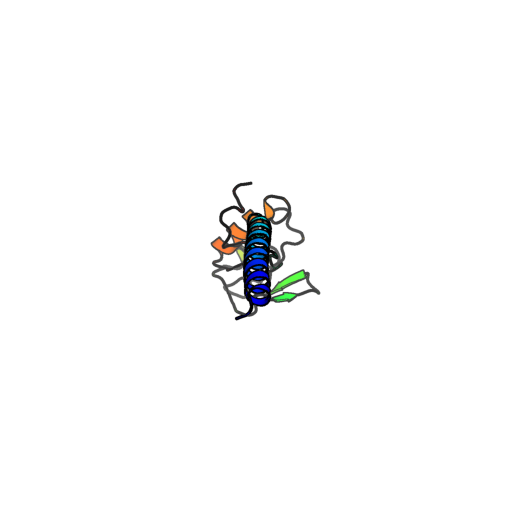ATOM 744 C CA . GLY A 1 97 ? 6.580 7.863 -4.806 1.00 88.44 97 GLY A CA 1
ATOM 745 C C . GLY A 1 97 ? 5.318 7.014 -4.980 1.00 88.44 97 GLY A C 1
ATOM 746 O O . GLY A 1 97 ? 5.193 6.288 -5.961 1.00 88.44 97 GLY A O 1
ATOM 747 N N . LYS A 1 98 ? 4.342 7.138 -4.069 1.00 89.69 98 LYS A N 1
ATOM 748 C CA . LYS A 1 98 ? 3.041 6.453 -4.186 1.00 89.69 98 LYS A CA 1
ATOM 749 C C . LYS A 1 98 ? 2.174 7.018 -5.315 1.00 89.69 98 LYS A C 1
ATOM 751 O O . LYS A 1 98 ? 1.545 6.237 -6.019 1.00 89.69 98 LYS A O 1
ATOM 756 N N . CYS A 1 99 ? 2.184 8.336 -5.511 1.00 90.94 99 CYS A N 1
ATOM 757 C CA . CYS A 1 99 ? 1.494 8.986 -6.626 1.00 90.94 99 CYS A CA 1
ATOM 758 C C . CYS A 1 99 ? 2.088 8.555 -7.974 1.00 90.94 99 CYS A C 1
ATOM 760 O O . CYS A 1 99 ? 1.362 8.205 -8.899 1.00 90.94 99 CYS A O 1
ATOM 762 N N . GLU A 1 100 ? 3.417 8.504 -8.081 1.00 91.12 100 GLU A N 1
ATOM 763 C CA . GLU A 1 100 ? 4.074 8.063 -9.315 1.00 91.12 100 GLU A CA 1
ATOM 764 C C . GLU A 1 100 ? 3.811 6.578 -9.607 1.00 91.12 100 GLU A C 1
ATOM 766 O O . GLU A 1 100 ? 3.571 6.213 -10.758 1.00 91.12 100 GLU A O 1
ATOM 771 N N . LYS A 1 101 ? 3.756 5.728 -8.570 1.00 90.94 101 LYS A N 1
ATOM 772 C CA . LYS A 1 101 ? 3.325 4.323 -8.696 1.00 90.94 101 LYS A CA 1
ATOM 773 C C . LYS A 1 101 ? 1.883 4.200 -9.188 1.00 90.94 101 LYS A C 1
ATOM 775 O O . LYS A 1 101 ? 1.608 3.325 -10.003 1.00 90.94 101 LYS A O 1
ATOM 780 N N . GLN A 1 102 ? 0.983 5.062 -8.712 1.00 91.56 102 GLN A N 1
ATOM 781 C CA . GLN A 1 102 ? -0.409 5.099 -9.162 1.00 91.56 102 GLN A CA 1
ATOM 782 C C . GLN A 1 102 ? -0.508 5.475 -10.637 1.00 91.56 102 GLN A C 1
ATOM 784 O O . GLN A 1 102 ? -1.083 4.708 -11.399 1.00 91.56 102 GLN A O 1
ATOM 789 N N . LYS A 1 103 ? 0.107 6.590 -11.054 1.00 90.19 103 LYS A N 1
ATOM 790 C CA . LYS A 1 103 ? 0.097 7.027 -12.460 1.00 90.19 103 LYS A CA 1
ATOM 791 C C . LYS A 1 103 ? 0.628 5.942 -13.390 1.00 90.19 103 LYS A C 1
ATOM 793 O O . LYS A 1 103 ? -0.012 5.620 -14.381 1.00 90.19 103 LYS A O 1
ATOM 798 N N . TRP A 1 104 ? 1.762 5.343 -13.029 1.00 89.25 104 TRP A N 1
ATOM 799 C CA . TRP A 1 104 ? 2.351 4.244 -13.787 1.00 89.25 104 TRP A CA 1
ATOM 800 C C . TRP A 1 104 ? 1.405 3.038 -13.890 1.00 89.25 104 TRP A C 1
ATOM 802 O O . TRP A 1 104 ? 1.199 2.502 -14.975 1.00 89.25 104 TRP A O 1
ATOM 812 N N . ALA A 1 105 ? 0.797 2.619 -12.778 1.00 89.94 105 ALA A N 1
ATOM 813 C CA . ALA A 1 105 ? -0.116 1.482 -12.783 1.00 89.94 105 ALA A CA 1
ATOM 814 C C . ALA A 1 105 ? -1.389 1.776 -13.596 1.00 89.94 105 ALA A C 1
ATOM 816 O O . ALA A 1 105 ? -1.835 0.914 -14.350 1.00 89.94 105 ALA A O 1
ATOM 817 N N . ASP A 1 106 ? -1.934 2.991 -13.501 1.00 89.06 106 ASP A N 1
ATOM 818 C CA . ASP A 1 106 ? -3.120 3.418 -14.247 1.00 89.06 106 ASP A CA 1
ATOM 819 C C . ASP A 1 106 ? -2.852 3.517 -15.756 1.00 89.06 106 ASP A C 1
ATOM 821 O O . ASP A 1 106 ? -3.667 3.038 -16.547 1.00 89.06 106 ASP A O 1
ATOM 825 N N . GLU A 1 107 ? -1.697 4.058 -16.163 1.00 86.38 107 GLU A N 1
ATOM 826 C CA . GLU A 1 107 ? -1.251 4.087 -17.565 1.00 86.38 107 GLU A CA 1
ATOM 827 C C . GLU A 1 107 ? -1.167 2.678 -18.165 1.00 86.38 107 GLU A C 1
ATOM 829 O O . GLU A 1 107 ? -1.509 2.469 -19.329 1.00 86.38 107 GLU A O 1
ATOM 834 N N . LEU A 1 108 ? -0.764 1.697 -17.354 1.00 84.00 108 LEU A N 1
ATOM 835 C CA . LEU A 1 108 ? -0.642 0.302 -17.763 1.00 84.00 108 LEU A CA 1
ATOM 836 C C . LEU A 1 108 ? -1.898 -0.536 -17.500 1.00 84.00 108 LEU A C 1
ATOM 838 O O . LEU A 1 108 ? -1.905 -1.726 -17.807 1.00 84.00 108 LEU A O 1
ATOM 842 N N . GLY A 1 109 ? -2.965 0.035 -16.938 1.00 86.88 109 GLY A N 1
ATOM 843 C CA . GLY A 1 109 ? -4.179 -0.704 -16.582 1.00 86.88 109 GLY A CA 1
ATOM 844 C C . GLY A 1 109 ? -3.977 -1.781 -15.504 1.00 86.88 109 GLY A C 1
ATOM 845 O O . GLY A 1 109 ? -4.780 -2.708 -15.403 1.00 86.88 109 GLY A O 1
ATOM 846 N N . ILE A 1 110 ? -2.919 -1.675 -14.701 1.00 89.56 110 ILE A N 1
ATOM 847 C CA . ILE A 1 110 ? -2.590 -2.593 -13.607 1.00 89.56 110 ILE A CA 1
ATOM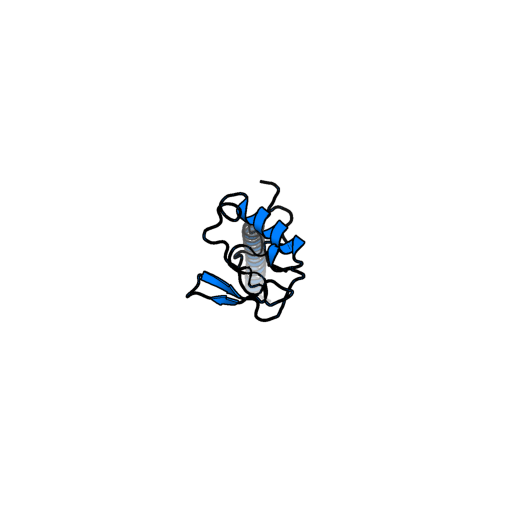 848 C C . ILE A 1 110 ? -3.382 -2.188 -12.360 1.00 89.56 110 ILE A C 1
ATOM 850 O O . ILE A 1 110 ? -3.521 -1.007 -12.057 1.00 89.56 110 ILE A O 1
ATOM 854 N N . LYS A 1 111 ? -3.902 -3.166 -11.612 1.00 91.94 111 LYS A N 1
ATOM 855 C CA . LYS A 1 111 ? -4.574 -2.923 -10.327 1.00 91.94 111 LYS A CA 1
ATOM 856 C C . LYS A 1 111 ? -3.625 -3.150 -9.164 1.00 91.94 111 LYS A C 1
ATOM 858 O O . LYS A 1 111 ? -2.837 -4.090 -9.164 1.00 91.94 111 LYS A O 1
ATOM 863 N N . TRP A 1 112 ? -3.686 -2.244 -8.201 1.00 91.88 112 TRP A N 1
ATOM 864 C CA . TRP A 1 112 ? -2.865 -2.271 -7.002 1.00 91.88 112 TRP A CA 1
ATOM 865 C C . TRP A 1 112 ? -3.655 -1.692 -5.836 1.00 91.88 112 TRP A C 1
ATOM 867 O O . TRP A 1 112 ? -3.922 -0.481 -5.808 1.00 91.88 112 TRP A O 1
ATOM 877 N N . ASP A 1 113 ? -4.033 -2.556 -4.898 1.00 90.44 113 ASP A N 1
ATOM 878 C CA . ASP A 1 113 ? -4.803 -2.175 -3.725 1.00 90.44 113 ASP A CA 1
ATOM 879 C C . ASP A 1 113 ? -4.015 -1.221 -2.814 1.00 90.44 113 ASP A C 1
ATOM 881 O O . ASP A 1 113 ? -2.847 -1.431 -2.479 1.00 90.44 113 ASP A O 1
ATOM 885 N N . GLY A 1 114 ? -4.656 -0.114 -2.454 1.00 88.31 114 GLY A N 1
ATOM 886 C CA . GLY A 1 114 ? -4.083 1.011 -1.725 1.00 88.31 114 GLY A CA 1
ATOM 887 C C . GLY A 1 114 ? -3.233 1.976 -2.549 1.00 88.31 114 GLY A C 1
ATOM 888 O O . GLY A 1 114 ? -2.809 2.994 -1.995 1.00 88.31 114 GLY A O 1
ATOM 889 N N . ILE A 1 115 ? -3.010 1.697 -3.841 1.00 91.06 115 ILE A N 1
ATOM 890 C CA . ILE A 1 115 ? -2.336 2.591 -4.794 1.00 91.06 115 ILE A CA 1
ATOM 891 C C . ILE A 1 115 ? -3.323 3.089 -5.857 1.00 91.06 115 ILE A C 1
ATOM 893 O O . ILE A 1 115 ? -3.749 4.235 -5.817 1.00 91.06 115 ILE A O 1
ATOM 897 N N . THR A 1 116 ? -3.759 2.230 -6.777 1.00 91.25 116 THR A N 1
ATOM 898 C CA . THR A 1 116 ? -4.631 2.643 -7.901 1.00 91.25 116 THR A CA 1
ATOM 899 C C . THR A 1 116 ? -6.045 3.042 -7.487 1.00 91.25 116 THR A C 1
ATOM 901 O O . THR A 1 116 ? -6.678 3.879 -8.124 1.00 91.25 116 THR A O 1
ATOM 904 N N . ASN A 1 117 ? -6.554 2.484 -6.391 1.00 87.44 117 ASN A N 1
ATOM 905 C CA . ASN A 1 117 ? -7.885 2.789 -5.866 1.00 87.44 117 ASN A CA 1
ATOM 906 C C . ASN A 1 117 ? -7.907 3.976 -4.888 1.00 87.44 117 ASN A C 1
ATOM 908 O O . ASN A 1 117 ? -8.977 4.326 -4.390 1.00 87.44 117 ASN A O 1
ATOM 912 N N . ASN A 1 118 ? -6.762 4.602 -4.608 1.00 87.25 118 ASN A N 1
ATOM 913 C CA . ASN A 1 118 ? -6.659 5.687 -3.643 1.00 87.25 118 ASN A CA 1
ATOM 914 C C . ASN A 1 118 ? -6.462 7.033 -4.353 1.00 87.25 118 ASN A C 1
ATOM 916 O O . ASN A 1 118 ? -5.406 7.303 -4.915 1.00 87.25 118 ASN A O 1
ATOM 920 N N . ARG A 1 119 ? -7.492 7.884 -4.335 1.00 82.00 119 ARG A N 1
ATOM 921 C CA . ARG A 1 119 ? -7.505 9.163 -5.071 1.00 82.00 119 ARG A CA 1
ATOM 922 C C . ARG A 1 119 ? -6.672 10.257 -4.398 1.00 82.00 119 ARG A C 1
ATOM 924 O O . ARG A 1 119 ? -6.247 11.175 -5.083 1.00 82.00 119 ARG A O 1
ATOM 931 N N . ASP A 1 120 ? -6.380 10.109 -3.108 1.00 82.88 120 ASP A N 1
ATOM 932 C CA . ASP A 1 120 ? -5.718 11.137 -2.297 1.00 82.88 120 ASP A CA 1
ATOM 933 C C . ASP A 1 120 ? -4.181 10.997 -2.307 1.00 82.88 120 ASP A C 1
ATOM 935 O O . ASP A 1 120 ? -3.480 11.685 -1.566 1.00 82.88 120 ASP A O 1
ATOM 939 N N . LEU A 1 121 ? -3.617 10.063 -3.086 1.00 82.38 121 LEU A N 1
ATOM 940 C CA . LEU A 1 121 ? -2.170 9.795 -3.086 1.00 82.38 121 LEU A CA 1
ATOM 941 C C . LEU A 1 121 ? -1.336 10.878 -3.761 1.00 82.38 121 LEU A C 1
ATOM 943 O O . LEU A 1 121 ? -0.143 10.975 -3.475 1.00 82.38 121 LEU A O 1
ATOM 947 N N . CYS A 1 122 ? -1.944 11.644 -4.662 1.00 80.50 122 CYS A N 1
ATOM 948 C CA . CYS A 1 122 ? -1.293 12.712 -5.414 1.00 80.50 122 CYS A CA 1
ATOM 949 C C . CYS A 1 122 ? -1.582 14.114 -4.859 1.00 80.50 122 CYS A C 1
ATOM 951 O O . CYS A 1 122 ? -1.006 15.076 -5.361 1.00 80.50 122 CYS A O 1
ATOM 953 N N . ASP A 1 123 ? -2.418 14.227 -3.825 1.00 73.69 123 ASP A N 1
ATOM 954 C CA . ASP A 1 123 ? -2.825 15.499 -3.211 1.00 73.69 123 ASP A CA 1
ATOM 955 C C . ASP A 1 123 ? -1.881 15.919 -2.061 1.00 73.69 123 ASP A C 1
ATOM 957 O O . ASP A 1 123 ? -2.327 16.422 -1.027 1.00 73.69 123 ASP A O 1
ATOM 961 N N . VAL A 1 124 ? -0.575 15.651 -2.216 1.00 59.94 124 VAL A N 1
ATOM 962 C CA . VAL A 1 124 ? 0.472 15.896 -1.199 1.00 59.94 124 VAL A CA 1
ATOM 963 C C . VAL A 1 124 ? 0.967 17.338 -1.220 1.00 59.94 124 VAL A C 1
ATOM 965 O O . VAL A 1 124 ? 1.274 17.843 -2.324 1.00 59.94 124 VAL A O 1
#

Foldseek 3Di:
DPPVVVVVVVVVVVVVVVVVVVVVVVVVVVVPPCDPPNDWDQDFPCWDQDPVVRKTANPPQDFQDDLVLAADDSPNPDRGPGMHHCPPPVCLDDLLNLVSVLVSCVVRVTHTGPRVPDPCSRVD

Radius of gyration: 25.04 Å; chains: 1; bounding box: 57×30×71 Å

Sequence (124 aa):
MDSFKYSVLYTAIVILIIALIVIGLSIRSSISSAKWPPVIASCPDFWRFDDQTRSCVNVNDLGNASDTACPMYPTSTYSTCDKFSFENDPKFSGANGKCEKQKWADELGIKWDGITNNRDLCDV

Secondary structure (DSSP, 8-state):
--HHHHHHHHHHHHHHHHHHHHHHHHHHHHHSS-PSSSS--SS-TTEEEETTTTEEEESS--S---GGG-SS---TTSSS--EE--TT-GGGSSTTHHHHHHHHHHHTT---TTTTT-GGGS--